Protein 7OAA (pdb70)

B-factor: mean 19.03, std 9.3, range [7.39, 67.91]

Sequence (82 aa):
GMKKQIEEMMKIEEILSKIYHIENEIARIKKLINLKANKADVYTKDQLYTKTEINSQMKQIEWKIEEILSKIYHIENEIARIKKL

Radius of gyration: 35.3 Å; Cα contacts (8 Å, |Δi|>4): 4; chains: 1; bounding box: 16×20×118 Å

Structure (mmCIF, N/CA/C/O backbone):
data_7OAA
#
_entry.id   7OAA
#
_cell.length_a   38.243
_cell.length_b   38.243
_cell.length_c   279.665
_cell.angle_alpha   90.000
_cell.angle_beta   90.000
_cell.angle_gamma   120.000
#
_symmetry.space_group_name_H-M   'H 3 2'
#
loop_
_entity.id
_entity.type
_entity.pdbx_description
1 polymer 'General control transcription factor GCN4,conserved hypothetical protein residues 311-335 from Candidatus Magnetomorum sp. HK-1 fused to GCN4 adaptors,General control transcription factor GCN4'
2 water water
#
loop_
_atom_site.group_PDB
_atom_site.id
_atom_site.type_symbol
_atom_site.label_atom_id
_atom_site.label_alt_id
_atom_site.label_comp_id
_atom_site.label_asym_id
_atom_site.label_entity_id
_atom_site.label_seq_id
_atom_site.pdbx_PDB_ins_code
_atom_site.Cartn_x
_atom_site.Cartn_y
_atom_site.Cartn_z
_atom_site.occupancy
_atom_site.B_iso_or_equiv
_atom_site.auth_seq_id
_atom_site.auth_comp_id
_atom_site.auth_asym_id
_atom_site.auth_atom_id
_atom_site.pdbx_PDB_model_num
ATOM 1 N N . GLY A 1 5 ? -5.354 1.858 13.891 1.000 53.291 282 GLY A N 1
ATOM 2 C CA . GLY A 1 5 ? -5.834 2.487 15.158 1.000 47.046 282 GLY A CA 1
ATOM 3 C C . GLY A 1 5 ? -4.709 2.781 16.132 1.000 41.290 282 GLY A C 1
ATOM 4 O O . GLY A 1 5 ? -4.759 2.374 17.294 1.000 32.019 282 GLY A O 1
ATOM 8 N N . MET A 1 6 ? -3.693 3.495 15.653 1.000 38.993 283 MET A N 1
ATOM 9 C CA . MET A 1 6 ? -2.551 3.869 16.485 1.000 35.220 283 MET A CA 1
ATOM 10 C C . MET A 1 6 ? -2.962 4.927 17.505 1.000 27.720 283 MET A C 1
ATOM 11 O O . MET A 1 6 ? -2.495 4.909 18.644 1.000 23.083 283 MET A O 1
ATOM 25 N N . LYS A 1 7 ? -3.838 5.838 17.087 1.000 24.162 284 LYS A N 1
ATOM 26 C CA A LYS A 1 7 ? -4.346 6.883 17.971 0.500 22.311 284 LYS A CA 1
ATOM 27 C CA B LYS A 1 7 ? -4.347 6.882 17.972 0.500 22.535 284 LYS A CA 1
ATOM 28 C C . LYS A 1 7 ? -5.185 6.275 19.092 1.000 19.419 284 LYS A C 1
ATOM 29 O O . LYS A 1 7 ? -5.171 6.764 20.216 1.000 18.157 284 LYS A O 1
ATOM 65 N N . GLN A 1 8 ? -5.913 5.205 18.779 1.000 17.550 285 GLN A N 1
ATOM 66 C CA . GLN A 1 8 ? -6.703 4.498 19.785 1.000 16.540 285 GLN A CA 1
ATOM 67 C C . GLN A 1 8 ? -5.809 3.838 20.839 1.000 1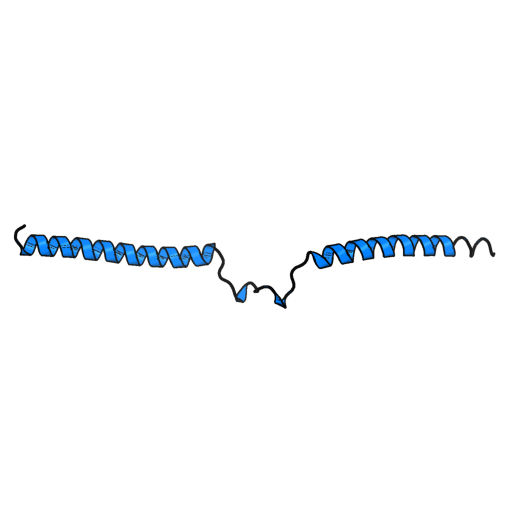4.958 285 GLN A C 1
ATOM 68 O O . GLN A 1 8 ? -6.114 3.880 22.030 1.000 14.224 285 GLN A O 1
ATOM 82 N N . ILE A 1 9 ? -4.703 3.245 20.394 1.000 14.713 286 ILE A N 1
ATOM 83 C CA . ILE A 1 9 ? -3.705 2.684 21.308 1.000 15.022 286 ILE A CA 1
ATOM 84 C C . ILE A 1 9 ? -3.091 3.778 22.186 1.000 14.121 286 ILE A C 1
ATOM 85 O O . ILE A 1 9 ? -2.896 3.579 23.382 1.000 13.462 286 ILE A O 1
ATOM 101 N N A GLU A 1 10 ? -2.792 4.919 21.574 0.500 14.655 287 GLU A N 1
ATOM 102 N N B GLU A 1 10 ? -2.782 4.927 21.585 0.500 14.743 287 GLU A N 1
ATOM 103 C CA A GLU A 1 10 ? -2.247 6.078 22.273 0.500 14.694 287 GLU A CA 1
ATOM 104 C CA B GLU A 1 10 ? -2.241 6.070 22.325 0.500 14.738 287 GLU A CA 1
ATOM 105 C C A GLU A 1 10 ? -3.168 6.561 23.404 0.500 14.561 287 GLU A C 1
ATOM 106 C C B GLU A 1 10 ? -3.175 6.511 23.450 0.500 14.423 287 GLU A C 1
ATOM 107 O O A GLU A 1 10 ? -2.692 6.976 24.462 0.500 14.196 287 GLU A O 1
ATOM 108 O O B GLU A 1 10 ? -2.721 6.854 24.542 0.500 13.537 287 GLU A O 1
ATOM 131 N N . MET A 1 11 ? -4.479 6.491 23.185 1.000 14.638 288 MET A N 1
ATOM 132 C CA A MET A 1 11 ? -5.457 6.856 24.208 0.500 15.713 288 MET A CA 1
ATOM 133 C CA B MET A 1 11 ? -5.470 6.854 24.201 0.500 15.272 288 MET A CA 1
ATOM 134 C C . MET A 1 11 ? -5.480 5.870 25.369 1.000 15.390 288 MET A C 1
ATOM 135 O O . MET A 1 11 ? -5.597 6.271 26.530 1.000 15.341 288 MET A O 1
ATOM 161 N N . LYS A 1 12 ? -5.371 4.585 25.058 1.000 14.130 289 LYS A N 1
ATOM 162 C CA . LYS A 1 12 ? -5.364 3.555 26.087 1.000 15.235 289 LYS A CA 1
ATOM 163 C C . LYS A 1 12 ? -4.102 3.668 26.936 1.000 13.537 289 LYS A C 1
ATOM 164 O O . LYS A 1 12 ? -4.149 3.498 28.147 1.000 13.690 289 LYS A O 1
ATOM 183 N N . ILE A 1 13 ? -2.979 3.968 26.295 1.000 12.027 290 ILE A N 1
ATOM 184 C CA . ILE A 1 13 ? -1.714 4.145 27.005 1.000 12.732 290 ILE A CA 1
ATOM 185 C C . ILE A 1 13 ? -1.781 5.327 27.981 1.000 12.543 290 ILE A C 1
ATOM 186 O O . ILE A 1 13 ? -1.369 5.201 29.131 1.000 13.030 290 ILE A O 1
ATOM 202 N N . GLU A 1 14 ? -2.308 6.465 27.534 1.000 12.876 291 GLU A N 1
ATOM 203 C CA . GLU A 1 14 ? -2.418 7.642 28.403 1.000 13.710 291 GLU A CA 1
ATOM 204 C C . GLU A 1 14 ? -3.324 7.383 29.606 1.000 14.399 291 GLU A C 1
ATOM 205 O O . GLU A 1 14 ? -3.024 7.822 30.717 1.000 14.983 291 GLU A O 1
ATOM 217 N N . GLU A 1 15 ? -4.424 6.672 29.376 1.000 15.783 292 GLU A N 1
ATOM 218 C CA . GLU A 1 15 ? -5.317 6.229 30.450 1.000 17.639 292 GLU A CA 1
ATOM 219 C C . GLU A 1 15 ? -4.556 5.378 31.467 1.000 15.007 292 GLU A C 1
ATOM 220 O O . GLU A 1 15 ? -4.670 5.585 32.673 1.000 14.025 292 GLU A O 1
ATOM 232 N N . ILE A 1 16 ? -3.782 4.420 30.965 1.000 13.731 293 ILE A N 1
ATOM 233 C CA . ILE A 1 16 ? -2.943 3.569 31.808 1.000 13.348 293 ILE A CA 1
ATOM 234 C C . ILE A 1 16 ? -1.899 4.383 32.583 1.000 12.194 293 ILE A C 1
ATOM 235 O O . ILE A 1 16 ? -1.696 4.160 33.777 1.000 12.419 293 ILE A O 1
ATOM 251 N N . LEU A 1 17 ? -1.249 5.325 31.908 1.000 12.244 294 LEU A N 1
ATOM 252 C CA . LEU A 1 17 ? -0.261 6.188 32.563 1.000 12.269 294 LEU A CA 1
ATOM 253 C C . LEU A 1 17 ? -0.866 7.015 33.698 1.000 12.461 294 LEU A C 1
ATOM 254 O O . LEU A 1 17 ? -0.230 7.220 34.733 1.000 10.961 294 LEU A O 1
ATOM 270 N N . SER A 1 18 ? -2.095 7.486 33.506 1.000 12.484 295 SER A N 1
ATOM 271 C CA . SER A 1 18 ? -2.782 8.246 34.542 1.000 13.122 295 SER A CA 1
ATOM 272 C C . SER A 1 18 ? -3.181 7.366 35.726 1.000 13.386 295 SER A C 1
ATOM 273 O O . SER A 1 18 ? -3.064 7.791 36.875 1.000 14.072 295 SER A O 1
ATOM 281 N N . LYS A 1 19 ? -3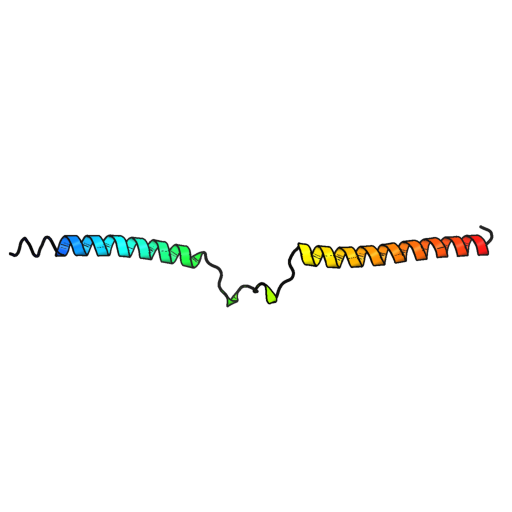.631 6.142 35.450 1.000 12.563 296 LYS A N 1
ATOM 282 C CA . LYS A 1 19 ? -3.914 5.174 36.513 1.000 13.150 296 LYS A CA 1
ATOM 283 C C . LYS A 1 19 ? -2.666 4.907 37.352 1.000 12.508 296 LYS A C 1
ATOM 284 O O . LYS A 1 19 ? -2.726 4.913 38.579 1.000 13.163 296 LYS A O 1
ATOM 303 N N . ILE A 1 20 ? -1.541 4.677 36.679 1.000 12.143 297 ILE A N 1
ATOM 304 C CA . ILE A 1 20 ? -0.266 4.417 37.350 1.000 12.298 297 ILE A CA 1
ATOM 305 C C . ILE A 1 20 ? 0.173 5.621 38.181 1.000 13.037 297 ILE A C 1
ATOM 306 O O . ILE A 1 20 ? 0.594 5.467 39.326 1.000 12.738 297 ILE A O 1
ATOM 322 N N . TYR A 1 21 ? 0.059 6.814 37.604 1.000 13.470 298 TYR A N 1
ATOM 323 C CA . TYR A 1 21 ? 0.406 8.055 38.296 1.000 14.926 298 TYR A CA 1
ATOM 324 C C . TYR A 1 21 ? -0.314 8.175 39.640 1.000 15.707 298 TYR A C 1
ATOM 325 O O . TYR A 1 21 ? 0.311 8.468 40.661 1.000 15.333 298 TYR A O 1
ATOM 343 N N . HIS A 1 22 ? -1.621 7.932 39.638 1.000 16.322 299 HIS A N 1
ATOM 344 C CA . HIS A 1 22 ? -2.424 8.032 40.857 1.000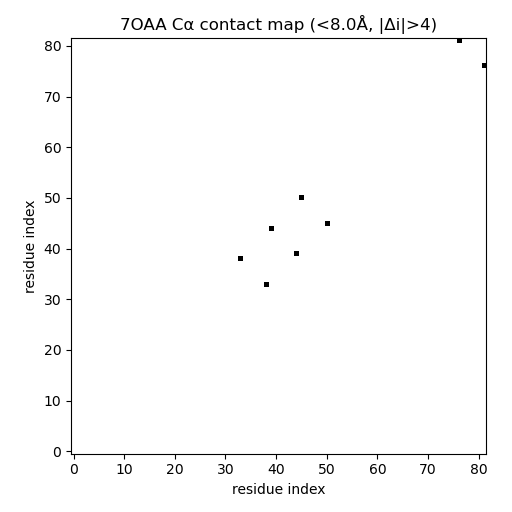 19.712 299 HIS A CA 1
ATOM 345 C C . HIS A 1 22 ? -2.103 6.914 41.850 1.000 17.321 299 HIS A C 1
ATOM 346 O O . HIS A 1 22 ? -2.086 7.148 43.058 1.000 16.379 299 HIS A O 1
ATOM 361 N N . ILE A 1 23 ? -1.847 5.711 41.340 1.000 14.552 300 ILE A N 1
ATOM 362 C CA . ILE A 1 23 ? -1.413 4.588 42.172 1.000 13.954 300 ILE A CA 1
ATOM 363 C C . ILE A 1 23 ? -0.096 4.910 42.883 1.000 13.498 300 ILE A C 1
ATOM 364 O O . ILE A 1 23 ? 0.032 4.685 44.084 1.000 13.211 300 ILE A O 1
ATOM 380 N N . GLU A 1 24 ? 0.875 5.429 42.136 1.000 13.866 301 GLU A N 1
ATOM 381 C CA . GLU A 1 24 ? 2.173 5.797 42.707 1.000 15.753 301 GLU A CA 1
ATOM 382 C C . GLU A 1 24 ? 2.013 6.828 43.818 1.000 16.684 301 GLU A C 1
ATOM 383 O O . GLU A 1 24 ? 2.675 6.739 44.852 1.000 16.235 301 GLU A O 1
ATOM 395 N N . ASN A 1 25 ? 1.131 7.799 43.603 1.000 17.810 302 ASN A N 1
ATOM 396 C CA . ASN A 1 25 ? 0.834 8.800 44.625 1.000 19.227 302 ASN A CA 1
ATOM 397 C C . ASN A 1 25 ? 0.207 8.173 45.867 1.000 18.423 302 ASN A C 1
ATOM 398 O O . ASN A 1 25 ? 0.584 8.508 46.985 1.000 19.937 302 ASN A O 1
ATOM 409 N N . GLU A 1 26 ? -0.737 7.257 45.671 1.000 17.748 303 GLU A N 1
ATOM 410 C CA . GLU A 1 26 ? -1.368 6.565 46.793 1.000 19.138 303 GLU A CA 1
ATOM 411 C C . GLU A 1 26 ? -0.362 5.706 47.566 1.000 16.259 303 GLU A C 1
ATOM 412 O O . GLU A 1 26 ? -0.419 5.639 48.791 1.000 15.436 303 GLU A O 1
ATOM 424 N N . ILE A 1 27 ? 0.558 5.062 46.853 1.000 14.207 304 ILE A N 1
ATOM 425 C CA . ILE A 1 27 ? 1.605 4.265 47.498 1.000 13.558 304 ILE A CA 1
ATOM 426 C C . ILE A 1 27 ? 2.548 5.138 48.329 1.000 13.115 304 ILE A C 1
ATOM 427 O O . ILE A 1 27 ? 2.939 4.755 49.431 1.000 12.013 304 ILE A O 1
ATOM 443 N N . ALA A 1 28 ? 2.903 6.309 47.806 1.000 13.262 305 ALA A N 1
ATOM 444 C CA . ALA A 1 28 ? 3.733 7.256 48.547 1.000 14.339 305 ALA A CA 1
ATOM 445 C C . ALA A 1 28 ? 3.056 7.663 49.858 1.000 14.303 305 ALA A C 1
ATOM 446 O O . ALA A 1 28 ? 3.688 7.680 50.917 1.000 13.064 305 ALA A O 1
ATOM 453 N N . ARG A 1 29 ? 1.765 7.978 49.776 1.000 14.855 306 ARG A N 1
ATOM 454 C CA . ARG A 1 29 ? 0.956 8.307 50.949 1.000 16.140 306 ARG A CA 1
ATOM 455 C C . ARG A 1 29 ? 0.920 7.146 51.946 1.000 14.256 306 ARG A C 1
ATOM 456 O O . ARG A 1 29 ? 1.154 7.336 53.138 1.000 14.022 306 ARG A O 1
ATOM 477 N N . ILE A 1 30 ? 0.612 5.953 51.447 1.000 13.792 307 ILE A N 1
ATOM 478 C CA . ILE A 1 30 ? 0.555 4.743 52.274 1.000 13.920 307 ILE A CA 1
ATOM 479 C C . ILE A 1 30 ? 1.852 4.511 53.052 1.000 12.895 307 ILE A C 1
ATOM 480 O O . ILE A 1 30 ? 1.819 4.241 54.252 1.000 12.700 307 ILE A O 1
ATOM 496 N N . LYS A 1 31 ? 2.987 4.615 52.370 1.000 12.782 308 LYS A N 1
ATOM 497 C CA . LYS A 1 31 ? 4.280 4.373 53.014 1.000 13.793 308 LYS A CA 1
ATOM 498 C C . LYS A 1 31 ? 4.513 5.323 54.182 1.000 14.141 308 LYS A C 1
ATOM 499 O O . LYS A 1 31 ? 5.041 4.916 55.215 1.000 14.515 308 LYS A O 1
ATOM 518 N N . LYS A 1 32 ? 4.098 6.578 54.023 1.000 14.284 309 LYS A N 1
ATOM 519 C CA . LYS A 1 32 ? 4.199 7.569 55.095 1.000 15.747 309 LYS A CA 1
ATOM 520 C C . LYS A 1 32 ? 3.266 7.225 56.256 1.000 14.858 309 LYS A C 1
ATOM 521 O O . LYS A 1 32 ? 3.674 7.268 57.416 1.000 14.207 309 LYS A O 1
ATOM 540 N N . LEU A 1 33 ? 2.020 6.878 55.937 1.000 14.910 310 LEU A N 1
ATOM 541 C CA . LEU A 1 33 ? 1.048 6.429 56.943 1.000 16.061 310 LEU A CA 1
ATOM 542 C C . LEU A 1 33 ? 1.579 5.262 57.765 1.000 15.109 310 LEU A C 1
ATOM 543 O O . LEU A 1 33 ? 1.511 5.281 58.994 1.000 14.703 310 LEU A O 1
ATOM 559 N N . ILE A 1 34 ? 2.097 4.248 57.078 1.000 14.208 311 ILE A N 1
ATOM 560 C CA . ILE A 1 34 ? 2.597 3.036 57.734 1.000 15.595 311 ILE A CA 1
ATOM 561 C C . ILE A 1 34 ? 3.719 3.349 58.724 1.000 15.168 311 ILE A C 1
ATOM 562 O O . ILE A 1 34 ? 3.770 2.772 59.808 1.000 14.736 311 ILE A O 1
ATOM 578 N N . ASN A 1 35 ? 4.601 4.275 58.363 1.000 16.664 312 ASN A N 1
ATOM 579 C CA . ASN A 1 35 ? 5.695 4.669 59.248 1.000 17.883 312 ASN A CA 1
ATOM 580 C C . ASN A 1 35 ? 5.241 5.344 60.546 1.000 15.891 312 ASN A C 1
ATOM 581 O O . ASN A 1 35 ? 5.999 5.387 61.515 1.000 16.111 312 ASN A O 1
ATOM 592 N N . LEU A 1 36 ? 4.014 5.862 60.565 1.000 14.479 313 LEU A N 1
ATOM 593 C CA . LEU A 1 36 ? 3.429 6.440 61.778 1.000 13.998 313 LEU A CA 1
ATOM 594 C C . LEU A 1 36 ? 2.712 5.410 62.659 1.000 11.834 313 LEU A C 1
ATOM 595 O O . LEU A 1 36 ? 2.239 5.753 63.741 1.000 11.007 313 LEU A O 1
ATOM 611 N N . LYS A 1 37 ? 2.630 4.159 62.207 1.000 10.895 314 LYS A N 1
ATOM 612 C CA . LYS A 1 37 ? 1.926 3.123 62.957 1.000 10.504 314 LYS A CA 1
ATOM 613 C C . LYS A 1 37 ? 2.862 2.359 63.886 1.000 10.233 314 LYS A C 1
ATOM 614 O O . LYS A 1 37 ? 4.041 2.159 63.579 1.000 11.336 314 LYS A O 1
ATOM 633 N N . ALA A 1 38 ? 2.318 1.935 65.020 1.000 9.494 315 ALA A N 1
ATOM 634 C CA . ALA A 1 38 ? 3.092 1.246 66.044 1.000 10.014 315 ALA A CA 1
ATOM 635 C C . ALA A 1 38 ? 3.298 -0.214 65.668 1.000 10.015 315 ALA A C 1
ATOM 636 O O . ALA A 1 38 ? 2.383 -0.859 65.158 1.000 9.607 315 ALA A O 1
ATOM 643 N N . ASN A 1 39 ? 4.500 -0.727 65.932 1.000 10.812 316 ASN A N 1
ATOM 644 C CA . ASN A 1 39 ? 4.815 -2.138 65.712 1.000 11.293 316 ASN A CA 1
ATOM 645 C C . ASN A 1 39 ? 4.283 -3.011 66.838 1.000 10.147 316 ASN A C 1
ATOM 646 O O . ASN A 1 39 ? 4.318 -2.617 68.003 1.000 9.879 316 ASN A O 1
ATOM 657 N N . LYS A 1 40 ? 3.816 -4.206 66.488 1.000 10.422 317 LYS A N 1
ATOM 658 C CA . LYS A 1 40 ? 3.396 -5.184 67.489 1.000 11.540 317 LYS A CA 1
ATOM 659 C C . LYS A 1 40 ? 4.528 -5.453 68.479 1.000 11.912 317 LYS A C 1
ATOM 660 O O . LYS A 1 40 ? 4.295 -5.568 69.679 1.000 13.023 317 LYS A O 1
ATOM 679 N N . ALA A 1 41 ? 5.753 -5.532 67.967 1.000 12.219 318 ALA A N 1
ATOM 680 C CA . ALA A 1 41 ? 6.921 -5.839 68.789 1.000 13.899 318 ALA A CA 1
ATOM 681 C C . ALA A 1 41 ? 7.238 -4.779 69.851 1.000 13.421 318 ALA A C 1
ATOM 682 O O . ALA A 1 41 ? 7.881 -5.090 70.856 1.000 15.758 318 ALA A O 1
ATOM 689 N N . ASP A 1 42 ? 6.797 -3.540 69.631 1.000 12.857 319 ASP A N 1
ATOM 690 C CA . ASP A 1 42 ? 7.123 -2.425 70.527 1.000 12.767 319 ASP A CA 1
ATOM 691 C C . ASP A 1 42 ? 6.053 -2.108 71.572 1.000 11.334 319 ASP A C 1
ATOM 692 O O . ASP A 1 42 ? 6.283 -1.270 72.437 1.000 11.420 319 ASP A O 1
ATOM 701 N N . VAL A 1 43 ? 4.893 -2.755 71.492 1.000 10.458 320 VAL A N 1
ATOM 702 C CA . VAL A 1 43 ? 3.771 -2.427 72.376 1.000 10.395 320 VAL A CA 1
ATOM 703 C C . VAL A 1 43 ? 3.245 -3.654 73.114 1.000 9.944 320 VAL A C 1
ATOM 704 O O . VAL A 1 43 ? 3.537 -4.794 72.742 1.000 9.863 320 VAL A O 1
ATOM 717 N N . TYR A 1 44 ? 2.478 -3.398 74.170 1.000 9.142 321 TYR A N 1
ATOM 718 C CA . TYR A 1 44 ? 1.739 -4.439 74.869 1.000 9.211 321 TYR A CA 1
ATOM 719 C C . TYR A 1 44 ? 0.280 -4.391 74.438 1.000 9.375 321 TYR A C 1
ATOM 720 O O . TYR A 1 44 ? -0.250 -3.327 74.108 1.000 10.197 321 TYR A O 1
ATOM 738 N N . THR A 1 45 ? -0.369 -5.547 74.459 1.000 12.205 322 THR A N 1
ATOM 739 C CA . THR A 1 45 ? -1.778 -5.647 74.113 1.000 12.455 322 THR A CA 1
ATOM 740 C C . THR A 1 45 ? -2.641 -5.536 75.374 1.000 11.508 322 THR A C 1
ATOM 741 O O . THR A 1 45 ? -2.128 -5.590 76.489 1.000 11.154 322 THR A O 1
ATOM 752 N N . LYS A 1 46 ? -3.949 -5.378 75.189 1.000 12.255 323 LYS A N 1
ATOM 753 C CA . LYS A 1 46 ? -4.869 -5.134 76.305 1.000 12.408 323 LYS A CA 1
ATOM 754 C C . LYS A 1 46 ? -4.780 -6.188 77.411 1.000 11.947 323 LYS A C 1
ATOM 755 O O . LYS A 1 46 ? -4.816 -5.856 78.596 1.000 11.823 323 LYS A O 1
ATOM 774 N N . ASP A 1 47 ? -4.666 -7.453 77.016 1.000 12.872 324 ASP A N 1
ATOM 775 C CA . ASP A 1 47 ? -4.569 -8.566 77.971 1.000 13.606 324 ASP A CA 1
ATOM 776 C C . ASP A 1 47 ? -3.353 -8.478 78.902 1.000 12.347 324 ASP A C 1
ATOM 777 O O . ASP A 1 47 ? -3.352 -9.078 79.976 1.000 12.837 324 ASP A O 1
ATOM 786 N N . GLN A 1 48 ? -2.328 -7.737 78.484 1.000 10.773 325 GLN A N 1
ATOM 787 C CA . GLN A 1 48 ? -1.091 -7.596 79.248 1.000 10.490 325 GLN A CA 1
ATOM 788 C C . GLN A 1 48 ? -1.039 -6.356 80.145 1.000 9.709 325 GLN A C 1
ATOM 789 O O . GLN A 1 48 ? -0.036 -6.136 80.820 1.000 8.830 325 GLN A O 1
ATOM 803 N N . LEU A 1 49 ? -2.099 -5.552 80.156 1.000 9.539 326 LEU A N 1
ATOM 804 C CA . LEU A 1 49 ? -2.059 -4.249 80.813 1.000 9.223 326 LEU A CA 1
ATOM 805 C C . LEU A 1 49 ? -3.281 -3.991 81.672 1.000 9.012 326 LEU A C 1
ATOM 806 O O . LEU A 1 49 ? -4.383 -4.419 81.330 1.000 9.350 326 LEU A O 1
ATOM 822 N N . TYR A 1 50 ? -3.070 -3.270 82.773 1.000 8.800 327 TYR A N 1
ATOM 823 C CA . TYR A 1 50 ? -4.158 -2.668 83.535 1.000 9.042 327 TYR A CA 1
ATOM 824 C C . TYR A 1 50 ? -4.342 -1.233 83.063 1.000 8.734 327 TYR A C 1
ATOM 825 O O . TYR A 1 50 ? -3.366 -0.523 82.826 1.000 8.798 327 TYR A O 1
ATOM 843 N N . THR A 1 51 ? -5.595 -0.808 82.941 1.000 8.818 328 THR A N 1
ATOM 844 C CA . THR A 1 51 ? -5.915 0.569 82.594 1.000 9.141 328 THR A CA 1
ATOM 845 C C . THR A 1 51 ? -5.783 1.479 83.814 1.000 8.885 328 THR A C 1
ATOM 846 O O . THR A 1 51 ? -5.624 1.000 84.934 1.000 8.571 328 THR A O 1
ATOM 857 N N . LYS A 1 52 ? -5.871 2.791 83.596 1.000 9.437 329 LYS A N 1
ATOM 858 C CA . LYS A 1 52 ? -5.897 3.748 84.700 1.000 9.547 329 LYS A CA 1
ATOM 859 C C . LYS A 1 52 ? -7.026 3.415 85.673 1.000 9.767 329 LYS A C 1
ATOM 860 O O . LYS A 1 52 ? -6.833 3.445 86.885 1.000 9.595 329 LYS A O 1
ATOM 879 N N . THR A 1 53 ? -8.200 3.106 85.127 1.000 10.577 330 THR A N 1
ATOM 880 C CA . THR A 1 53 ? -9.372 2.776 85.935 1.000 11.815 330 THR A CA 1
ATOM 881 C C . THR A 1 53 ? -9.100 1.588 86.859 1.000 11.055 330 THR A C 1
ATOM 882 O O . THR A 1 53 ? -9.435 1.623 88.038 1.000 10.781 330 THR A O 1
ATOM 893 N N . GLU A 1 54 ? -8.485 0.543 86.315 1.000 10.690 331 GLU A N 1
ATOM 894 C CA . GLU A 1 54 ? -8.155 -0.644 87.100 1.000 10.847 331 GLU A CA 1
ATOM 895 C C . GLU A 1 54 ? -7.092 -0.359 88.157 1.000 9.858 331 GLU A C 1
ATOM 896 O O . GLU A 1 54 ? -7.227 -0.780 89.306 1.000 10.224 331 GLU A O 1
ATOM 908 N N . ILE A 1 55 ? -6.037 0.359 87.776 1.000 7.864 332 ILE A N 1
ATOM 909 C CA . ILE A 1 55 ? -5.003 0.733 88.736 1.000 7.601 332 ILE A CA 1
ATOM 910 C C . ILE A 1 55 ? -5.604 1.598 89.842 1.000 7.621 332 ILE A C 1
ATOM 911 O O . ILE A 1 55 ? -5.315 1.389 91.013 1.000 7.391 332 ILE A O 1
ATOM 927 N N . ASN A 1 56 ? -6.443 2.560 89.465 1.000 8.206 333 ASN A N 1
ATOM 928 C CA . ASN A 1 56 ? -7.117 3.420 90.444 1.000 8.694 333 ASN A CA 1
ATOM 929 C C . ASN A 1 56 ? -7.907 2.609 91.472 1.000 9.045 333 ASN A C 1
ATOM 930 O O 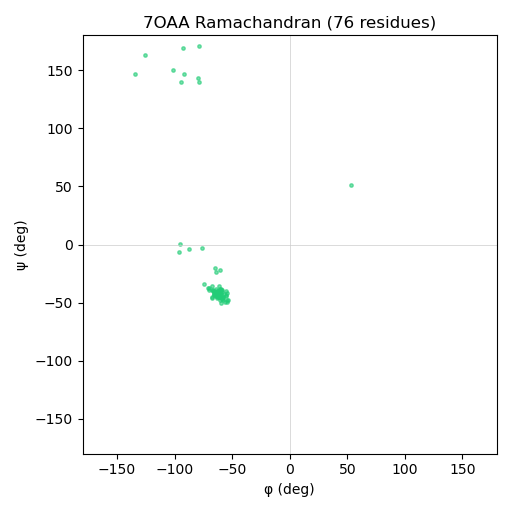. ASN A 1 56 ? -7.863 2.900 92.669 1.000 9.213 333 ASN A O 1
ATOM 941 N N . SER A 1 57 ? -8.621 1.590 90.999 1.000 9.546 334 SER A N 1
ATOM 942 C CA . SER A 1 57 ? -9.397 0.715 91.878 1.000 9.919 334 SER A CA 1
ATOM 943 C C . SER A 1 57 ? -8.492 -0.023 92.863 1.000 9.351 334 SER A C 1
ATOM 944 O O . SER A 1 57 ? -8.789 -0.096 94.055 1.000 8.988 334 SER A O 1
ATOM 952 N N . GLN A 1 58 ? -7.388 -0.561 92.353 1.000 9.001 335 GLN A N 1
ATOM 953 C CA . GLN A 1 58 ? -6.427 -1.273 93.186 1.000 9.223 335 GLN A CA 1
ATOM 954 C C . GLN A 1 58 ? -5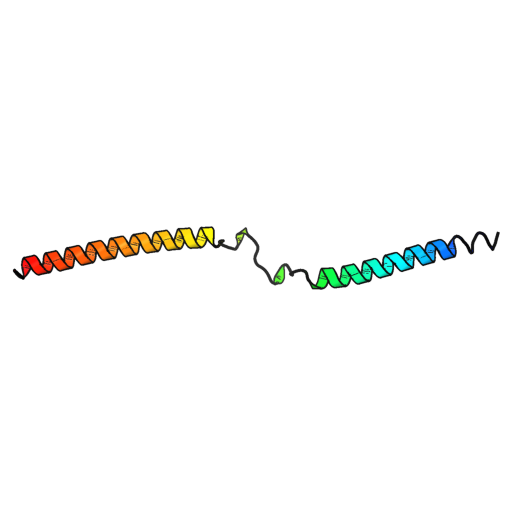.798 -0.341 94.218 1.000 8.944 335 GLN A C 1
ATOM 955 O O . GLN A 1 58 ? -5.642 -0.712 95.381 1.000 9.552 335 GLN A O 1
ATOM 969 N N . MET A 1 59 ? -5.453 0.873 93.792 1.000 8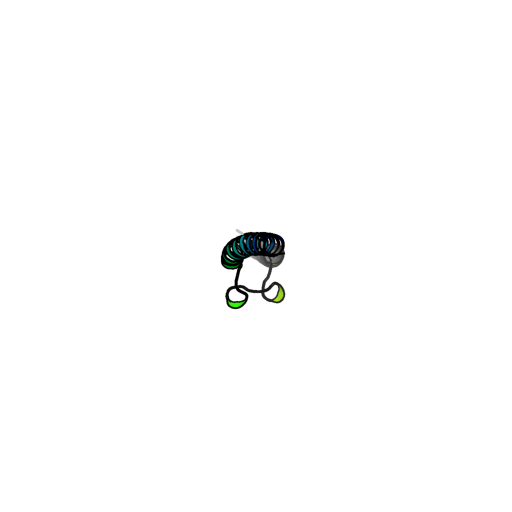.660 336 MET A N 1
ATOM 970 C CA . MET A 1 59 ? -4.841 1.856 94.685 1.000 9.234 336 MET A CA 1
ATOM 971 C C . MET A 1 59 ? -5.813 2.320 95.770 1.000 9.533 336 MET A C 1
ATOM 972 O O . MET A 1 59 ? -5.421 2.492 96.922 1.000 9.241 336 MET A O 1
ATOM 986 N N . LYS A 1 60 ? -7.076 2.517 95.393 1.000 9.988 337 LYS A N 1
ATOM 987 C CA . LYS A 1 60 ? -8.123 2.902 96.342 1.000 12.221 337 LYS A CA 1
ATOM 988 C C . LYS A 1 60 ? -8.335 1.853 97.441 1.000 11.852 337 LYS A C 1
ATOM 989 O O . LYS A 1 60 ? -8.621 2.197 98.587 1.000 11.847 337 LYS A O 1
ATOM 1008 N N . GLN A 1 61 ? -8.200 0.578 97.086 1.000 11.940 338 GLN A N 1
ATOM 1009 C CA . GLN A 1 61 ? -8.287 -0.506 98.063 1.000 13.698 338 GLN A CA 1
ATOM 1010 C C . GLN A 1 61 ? -7.114 -0.479 99.040 1.000 12.057 338 GLN A C 1
ATOM 1011 O O . GLN A 1 61 ? -7.290 -0.727 100.232 1.000 11.943 338 GLN A O 1
ATOM 1025 N N . ILE A 1 62 ? -5.923 -0.173 98.535 1.000 10.378 339 ILE A N 1
ATOM 1026 C CA . ILE A 1 62 ? -4.756 -0.020 99.398 1.000 11.065 339 ILE A CA 1
ATOM 1027 C C . ILE A 1 62 ? -4.935 1.182 100.324 1.000 11.081 339 ILE A C 1
ATOM 1028 O O . ILE A 1 62 ? -4.621 1.101 101.511 1.000 11.491 339 ILE A O 1
ATOM 1044 N N . GLU A 1 63 ? -5.438 2.289 99.781 1.000 11.498 340 GLU A N 1
ATOM 1045 C CA . GLU A 1 63 ? -5.687 3.486 100.584 1.000 13.448 340 GLU A CA 1
ATOM 1046 C C . GLU A 1 63 ? -6.644 3.168 101.732 1.000 13.699 340 GLU A C 1
ATOM 1047 O O . GLU A 1 63 ? -6.404 3.565 102.871 1.000 13.088 340 GLU A O 1
ATOM 1059 N N . TRP A 1 64 ? -7.719 2.447 101.412 1.000 14.107 341 TRP A N 1
ATOM 1060 C CA . TRP A 1 64 ? -8.721 2.022 102.393 1.000 14.955 341 TRP A CA 1
ATOM 1061 C C . TRP A 1 64 ? -8.090 1.230 103.536 1.000 14.722 341 TRP A C 1
ATOM 1062 O O . TRP A 1 64 ? -8.338 1.524 104.701 1.000 14.221 341 TRP A O 1
ATOM 1083 N N . LYS A 1 65 ? -7.270 0.237 103.198 1.000 14.543 342 LYS A N 1
ATOM 1084 C CA . LYS A 1 65 ? -6.560 -0.562 104.200 1.000 14.603 342 LYS A CA 1
ATOM 1085 C C . LYS A 1 65 ? -5.623 0.283 105.059 1.000 13.266 342 LYS A C 1
ATOM 1086 O O . LYS A 1 65 ? -5.566 0.102 106.275 1.000 12.400 342 LYS A O 1
ATOM 1105 N N . ILE A 1 66 ? -4.897 1.200 104.424 1.000 12.626 343 ILE A N 1
ATOM 1106 C CA . ILE A 1 66 ? -4.001 2.113 105.139 1.000 13.241 343 ILE A CA 1
ATOM 1107 C C . ILE A 1 66 ? -4.775 3.016 106.104 1.000 13.320 343 ILE A C 1
ATOM 1108 O O . ILE A 1 66 ? -4.325 3.256 107.224 1.000 12.556 343 ILE A O 1
ATOM 1124 N N . GLU A 1 67 ? -5.938 3.502 105.680 1.000 13.775 344 GLU A N 1
ATOM 1125 C CA . GLU A 1 67 ? -6.761 4.346 106.546 1.000 16.026 344 GLU A CA 1
ATOM 1126 C C . GLU A 1 67 ? -7.329 3.570 107.731 1.000 15.074 344 GLU A C 1
ATOM 1127 O O . GLU A 1 67 ? -7.434 4.114 108.830 1.000 15.918 344 GLU A O 1
ATOM 1139 N N . GLU A 1 68 ? -7.680 2.303 107.513 1.000 15.800 345 GLU A N 1
ATOM 1140 C CA . GLU A 1 68 ? -8.148 1.434 108.597 1.000 16.937 345 GLU A CA 1
ATOM 1141 C C . GLU A 1 68 ? -7.025 1.224 109.616 1.000 14.714 345 GLU A C 1
ATOM 1142 O O . GLU A 1 68 ? -7.266 1.222 110.824 1.000 14.633 345 GLU A O 1
ATOM 1154 N N . ILE A 1 69 ? -5.801 1.055 109.116 1.000 13.455 346 ILE A N 1
ATOM 1155 C CA . ILE A 1 69 ? -4.617 0.910 109.961 1.000 13.226 346 ILE A CA 1
ATOM 1156 C C . ILE A 1 69 ? -4.351 2.178 110.770 1.000 12.798 346 ILE A C 1
ATOM 1157 O O . ILE A 1 69 ? -4.054 2.098 111.963 1.000 12.645 346 ILE A O 1
ATOM 1173 N N . LEU A 1 70 ? -4.458 3.338 110.127 1.000 12.817 347 LEU A N 1
ATOM 1174 C CA . LEU A 1 70 ? -4.243 4.612 110.812 1.000 13.413 347 LEU A CA 1
ATOM 1175 C C . LEU A 1 70 ? -5.252 4.822 111.939 1.000 13.861 347 LEU A C 1
ATOM 1176 O O . LEU A 1 70 ? -4.899 5.330 113.001 1.000 14.110 347 LEU A O 1
ATOM 1192 N N . SER A 1 71 ? -6.501 4.424 111.707 1.000 14.932 348 SER A N 1
ATOM 1193 C CA . SER A 1 71 ? -7.537 4.489 112.739 1.000 15.559 348 SER A CA 1
ATOM 1194 C C . SER A 1 71 ? -7.245 3.549 113.908 1.000 15.082 348 SER A C 1
ATOM 1195 O O . SER A 1 71 ? -7.414 3.934 115.063 1.000 15.469 348 SER A O 1
ATOM 1203 N N . LYS A 1 72 ? -6.813 2.325 113.608 1.000 15.366 349 LYS A N 1
ATOM 1204 C CA . LYS A 1 72 ? -6.387 1.371 114.642 1.000 16.951 349 LYS A CA 1
ATOM 1205 C C . LYS A 1 72 ? -5.238 1.919 115.491 1.000 15.574 349 LYS A C 1
ATOM 1206 O O . LYS A 1 72 ? -5.254 1.803 116.718 1.000 14.853 349 LYS A O 1
ATOM 1225 N N . ILE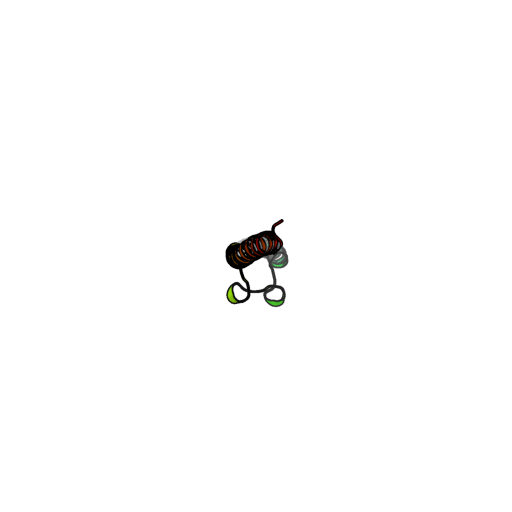 A 1 73 ? -4.240 2.498 114.831 1.000 13.864 350 ILE A N 1
ATOM 1226 C CA . ILE A 1 73 ? -3.080 3.070 115.519 1.000 13.231 350 ILE A CA 1
ATOM 1227 C C . ILE A 1 73 ? -3.484 4.243 116.409 1.000 12.351 350 ILE A C 1
ATOM 1228 O O . ILE A 1 73 ? -2.982 4.382 117.524 1.000 12.310 350 ILE A O 1
ATOM 1244 N N . TYR A 1 74 ? -4.389 5.082 115.918 1.000 11.601 351 TYR A N 1
ATOM 1245 C CA . TYR A 1 74 ? -4.850 6.223 116.702 1.000 11.778 351 TYR A CA 1
ATOM 1246 C C . TYR A 1 74 ? -5.585 5.745 117.960 1.000 11.306 351 TYR A C 1
ATOM 1247 O O . TYR A 1 74 ? -5.389 6.296 119.045 1.000 10.885 351 TYR A O 1
ATOM 1265 N N . HIS A 1 75 ? -6.412 4.711 117.813 1.000 11.079 352 HIS A N 1
ATOM 1266 C CA . HIS A 1 75 ? -7.107 4.121 118.957 1.000 12.263 352 HIS A CA 1
ATOM 1267 C C . HIS A 1 75 ? -6.118 3.581 119.990 1.000 12.051 352 HIS A C 1
ATOM 1268 O O . HIS A 1 75 ? -6.275 3.815 121.187 1.000 11.815 352 HIS A O 1
ATOM 1283 N N . ILE A 1 76 ? -5.103 2.863 119.515 1.000 12.026 353 ILE A N 1
ATOM 1284 C CA . ILE A 1 76 ? -4.054 2.315 120.376 1.000 13.147 353 ILE A CA 1
ATOM 1285 C C . ILE A 1 76 ? -3.285 3.409 121.125 1.000 12.727 353 ILE A C 1
ATOM 1286 O O . ILE A 1 76 ? -2.982 3.257 122.308 1.000 13.033 353 ILE A 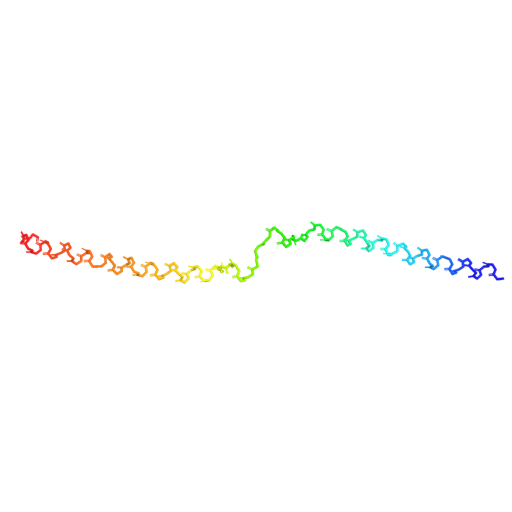O 1
ATOM 1302 N N . GLU A 1 77 ? -2.971 4.504 120.440 1.000 12.791 354 GLU A N 1
ATOM 1303 C CA . GLU A 1 77 ? -2.295 5.633 121.081 1.000 13.820 354 GLU A CA 1
ATOM 1304 C C . GLU A 1 77 ? -3.121 6.199 122.230 1.000 12.867 354 GLU A C 1
ATOM 1305 O O . GLU A 1 77 ? -2.580 6.567 123.268 1.000 12.428 354 GLU A O 1
ATOM 1317 N N . ASN A 1 78 ? -4.435 6.262 122.047 1.000 12.713 355 ASN A N 1
ATOM 1318 C CA . ASN A 1 78 ? -5.316 6.736 123.109 1.000 12.596 355 ASN A CA 1
ATOM 1319 C C . ASN A 1 78 ? -5.509 5.715 124.228 1.000 12.577 355 ASN A C 1
ATOM 1320 O O . ASN A 1 78 ? -5.651 6.094 125.388 1.000 12.332 355 ASN A O 1
ATOM 1331 N N . GLU A 1 79 ? -5.508 4.429 123.883 1.000 11.997 356 GLU A N 1
ATOM 1332 C CA . GLU A 1 79 ? -5.524 3.367 124.892 1.000 14.125 356 GLU A CA 1
ATOM 1333 C C . GLU A 1 79 ? -4.298 3.477 125.792 1.000 12.920 356 GLU A C 1
ATOM 1334 O O . GLU A 1 79 ? -4.395 3.324 127.009 1.000 12.240 356 GLU A O 1
ATOM 1346 N N . ILE A 1 80 ? -3.151 3.747 125.178 1.000 12.791 357 ILE A N 1
ATOM 1347 C CA . ILE A 1 80 ? -1.903 3.947 125.906 1.000 14.126 357 ILE A CA 1
ATOM 1348 C C . ILE A 1 80 ? -1.969 5.185 126.800 1.000 14.125 357 ILE A C 1
ATOM 1349 O O . ILE A 1 80 ? -1.541 5.141 127.953 1.000 15.144 357 ILE A O 1
ATOM 1365 N N . ALA A 1 81 ? -2.502 6.282 126.267 1.000 13.266 358 ALA A N 1
ATOM 1366 C CA . ALA A 1 81 ? -2.701 7.496 127.055 1.000 13.687 358 ALA A CA 1
ATOM 1367 C C . ALA A 1 81 ? -3.570 7.211 128.281 1.000 13.969 358 ALA A C 1
ATOM 1368 O O . ALA A 1 81 ? -3.274 7.687 129.376 1.000 14.994 358 ALA A O 1
ATOM 1375 N N . ARG A 1 82 ? -4.630 6.423 128.096 1.000 12.979 359 ARG A N 1
ATOM 1376 C CA . ARG A 1 82 ? -5.522 6.064 129.199 1.000 13.961 359 ARG A CA 1
ATOM 1377 C C . ARG A 1 82 ? -4.814 5.207 130.254 1.000 14.861 359 ARG A C 1
ATOM 1378 O O . ARG A 1 82 ? -4.978 5.441 131.453 1.000 14.890 359 ARG A O 1
ATOM 1399 N N . ILE A 1 83 ? -4.017 4.240 129.806 1.000 15.340 360 ILE A N 1
ATOM 1400 C CA . ILE A 1 83 ? -3.230 3.395 130.710 1.000 18.371 360 ILE A CA 1
ATOM 1401 C C . ILE A 1 83 ? -2.252 4.232 131.530 1.000 21.050 360 ILE A C 1
ATOM 1402 O O . ILE A 1 83 ? -2.078 3.999 132.728 1.000 24.568 360 ILE A O 1
ATOM 1418 N N . LYS A 1 84 ? -1.633 5.215 130.882 1.000 22.479 361 LYS A N 1
ATOM 1419 C CA . LYS A 1 84 ? -0.685 6.113 131.544 1.000 25.735 361 LYS A CA 1
ATOM 1420 C C . LYS A 1 84 ? -1.364 7.176 132.421 1.000 28.289 361 LYS A C 1
ATOM 1421 O O . LYS A 1 84 ? -0.676 7.951 133.089 1.000 29.192 361 LYS A O 1
ATOM 1440 N N . LYS A 1 85 ? -2.701 7.198 132.432 1.000 30.752 362 LYS A N 1
ATOM 1441 C CA . LYS A 1 85 ? -3.480 8.235 133.114 1.000 36.792 362 LYS A CA 1
ATOM 1442 C C . LYS A 1 85 ? -3.010 9.612 132.648 1.000 43.015 362 LYS A C 1
ATOM 1443 O O . LYS A 1 85 ? -2.702 10.490 133.453 1.000 51.172 362 LYS A O 1
ATOM 1462 N N . LEU A 1 86 ? -2.966 9.780 131.330 1.000 43.539 363 LEU A N 1
ATOM 1463 C CA . LEU A 1 86 ? -2.344 10.939 130.708 1.000 49.273 363 LEU A CA 1
ATOM 1464 C C . LEU A 1 86 ? -3.230 11.456 129.575 1.000 59.316 363 LEU A C 1
ATOM 1465 O O . LEU A 1 86 ? -4.396 11.782 129.806 1.000 60.807 363 LEU A O 1
#

Secondary structure (DSSP, 8-state):
-HHHHHHHHHHHHHHHHHHHHHHHHHHHHHHTSPPGGGS--GGG---HHHHHHHHHHHHHHHHHHHHHHHHHHHHHHHHTT-

Solvent-accessible surface area: 8698 Å² total; per-residue (Å²): 93,161,142,101,83,93,122,114,86,101,101,90,93,57,116,78,132,114,95,104,76,80,85,43,132,69,128,142,71,108,124,149,140,82,93,195,103,111,76,151,78,193,130,103,95,145,81,180,104,75,65,95,68,79,116,151,95,91,106,141,113,86,89,90,97,93,75,145,83,147,99,91,101,45,69,84,30,140,125,120,181,172

Foldseek 3Di:
DVVVVVVVVVVVVVVVVVVVVVVVVVVVVVVPDDDPVVDDDPVVDDDPVRVVVVVVVVVVVVVVVVVVVVVVVVVVCVVVVD

Organism: NCBI:txid1509431